Protein AF-A0A645FG69-F1 (afdb_monomer)

Mean predicted aligned error: 5.83 Å

pLDDT: mean 89.8, std 7.49, range [63.09, 97.62]

Secondary structure (DSSP, 8-state):
-EEEEEEE-S--TTS-SEETTTHHHHHHHHTT-TT-EEEEEE--PPP-SSGGGTHHHHHHHHHHHHHHHHH--TTEEEEEEE---TTTHHHHHHTT----S---S-SB---BTTTBTSS--SSEEEEGGGTTEEEE-HHHHHHHHHHHTTS--

Organism: NCBI:txid1076179

Solvent-accessible surface area (backbone atoms only — not comparable to full-atom values): 8921 Å² total; per-residue (Å²): 83,82,40,63,48,49,37,26,69,82,70,52,90,90,53,82,52,43,47,67,89,50,47,69,63,52,49,62,55,46,39,71,40,93,65,43,32,42,34,25,41,27,44,81,78,79,92,60,95,53,43,73,77,46,43,65,45,44,46,53,49,42,50,53,48,52,58,54,49,72,64,68,48,62,56,48,45,68,79,39,35,42,44,56,50,98,80,33,37,69,58,20,44,76,50,60,32,67,65,83,80,87,84,78,90,38,71,37,44,41,74,40,98,88,54,43,66,75,58,76,46,49,25,25,44,65,39,72,92,57,87,52,43,75,45,78,34,73,62,34,54,51,53,50,50,32,62,75,67,75,42,90,127

Radius of gyration: 17.42 Å; Cα contacts (8 Å, |Δi|>4): 232; chains: 1; bounding box: 35×39×46 Å

Foldseek 3Di:
DEDAAEEPQVPDPPDDGHHLVCVVVVVVVQLPDPPYAYAAYEYEFDDDPDLVVRLVSLLSRLVSLVVVCVVPGHSYHHHAYHYDDLRNVVSNVVSPGDPDDHDAPDQWQDADPVCGRVDTGHQWYFDVVVVRDIDGDPNVVSVVVCVVVVHDD

Sequence (153 aa):
MDILLQVNVAGEETKFGIEATEVDKYIRIISQMNHICLKGLMTIAPFAENPEEIRPVFKKLYQIYIDIKNKRLDNVTMDYLSMGMSNDFEVAIEEGANCVGYHMWTCMDNWSWTNAYKNRYGFISVDLDKEGARTIKKSGHWFKQVADDHGFD

InterPro domains:
  IPR001360 Glycoside hydrolase family 1 [PF00232] (74-151)
  IPR001360 Glycoside hydrolase family 1 [PR00131] (74-85)
  IPR001360 Glycoside hydrolase family 1 [PR00131] (96-113)
  IPR001360 Glycoside hydrolase family 1 [PR00131] (120-132)
  IPR011078 Pyridoxal phosphate homeostasis protein [PTHR10146] (2-100)
  IPR017853 Glycoside hydrolase superfamily [SSF51445] (89-152)
  IPR029066 PLP-binding barrel [G3DSA:3.20.20.10] (1-101)
  IPR029066 PLP-binding barrel [SSF51419] (2-100)

Nearest PDB structures (foldseek):
  3cpg-assembly1_A  TM=9.244E-01  e=3.166E-06  Bifidobacterium adolescentis ATCC 15703
  7f8e-assembly3_C  TM=9.198E-01  e=4.988E-06  Fusobacterium nucleatum subsp. nucleatum ATCC 25586
  5nlc-assembly2_B  TM=9.036E-01  e=1.410E-05  Synechococcus elongatus PCC 7942 = FACHB-805
  7ubp-assembly1_A  TM=9.207E-01  e=7.151E-05  Escherichia coli
  3sy1-assembly1_A  TM=9.260E-01  e=7.630E-05  Escherichia coli K-12

Structure (mmCIF, N/CA/C/O backbone):
data_AF-A0A645FG69-F1
#
_entry.id   AF-A0A645FG69-F1
#
loop_
_atom_site.group_PDB
_atom_site.id
_atom_site.type_symbol
_atom_site.label_atom_id
_atom_site.label_alt_id
_atom_site.label_comp_id
_atom_site.label_asym_id
_atom_site.label_entity_id
_atom_site.label_seq_id
_atom_site.pdbx_PDB_ins_code
_atom_site.Cartn_x
_atom_site.Cartn_y
_atom_site.Cartn_z
_atom_site.occupancy
_atom_site.B_iso_or_equiv
_atom_site.auth_seq_id
_atom_site.auth_comp_id
_atom_site.auth_asym_id
_atom_site.auth_atom_id
_atom_site.pdbx_PDB_model_num
ATOM 1 N N . MET A 1 1 ? -17.029 10.347 3.789 1.00 94.12 1 MET A N 1
ATOM 2 C CA . MET A 1 1 ? -16.038 9.950 2.773 1.00 94.12 1 MET A CA 1
ATOM 3 C C . MET A 1 1 ? -15.143 8.912 3.400 1.00 94.12 1 MET A C 1
ATOM 5 O O . MET A 1 1 ? -14.621 9.162 4.478 1.00 94.12 1 MET A O 1
ATOM 9 N N . ASP A 1 2 ? -14.996 7.770 2.751 1.00 96.38 2 ASP A N 1
ATOM 10 C CA . ASP A 1 2 ? -14.191 6.667 3.264 1.00 96.38 2 ASP A CA 1
ATOM 11 C C . ASP A 1 2 ? -12.712 6.889 2.944 1.00 96.38 2 ASP A C 1
ATOM 13 O O . ASP A 1 2 ? -12.376 7.320 1.840 1.00 96.38 2 ASP A O 1
ATOM 17 N N . ILE A 1 3 ? -11.836 6.630 3.917 1.00 95.88 3 ILE A N 1
ATOM 18 C CA . ILE A 1 3 ? -10.389 6.830 3.778 1.00 95.88 3 ILE A CA 1
ATOM 19 C C . ILE A 1 3 ? -9.590 5.662 4.355 1.00 95.88 3 ILE A C 1
ATOM 21 O O . ILE A 1 3 ? -10.053 4.958 5.254 1.00 95.88 3 ILE A O 1
ATOM 25 N N . LEU A 1 4 ? -8.348 5.525 3.892 1.00 96.69 4 LEU A N 1
ATOM 26 C CA . LEU A 1 4 ? -7.314 4.714 4.533 1.00 96.69 4 LEU A CA 1
ATOM 27 C C . LEU A 1 4 ? -6.239 5.631 5.109 1.00 96.69 4 LEU A C 1
ATOM 29 O O . LEU A 1 4 ? -5.914 6.663 4.520 1.00 96.69 4 LEU A O 1
ATOM 33 N N . LEU A 1 5 ? -5.677 5.248 6.253 1.00 95.88 5 LEU A N 1
ATOM 34 C CA . LEU A 1 5 ? -4.569 5.979 6.858 1.00 95.88 5 LEU A CA 1
ATOM 35 C C . LEU A 1 5 ? -3.236 5.412 6.369 1.00 95.88 5 LEU A C 1
ATOM 37 O O . LEU A 1 5 ? -2.936 4.245 6.618 1.00 95.88 5 LEU A O 1
ATOM 41 N N . GLN A 1 6 ? -2.430 6.234 5.697 1.00 95.75 6 GLN A N 1
ATOM 42 C CA . GLN A 1 6 ? -1.089 5.834 5.276 1.00 95.75 6 GLN A CA 1
ATOM 43 C C . GLN A 1 6 ? -0.110 5.890 6.451 1.00 95.75 6 GLN A C 1
ATOM 45 O O . GLN A 1 6 ? 0.107 6.955 7.031 1.00 95.75 6 GLN A O 1
ATOM 50 N N . VAL A 1 7 ? 0.504 4.751 6.770 1.00 95.25 7 VAL A N 1
ATOM 51 C CA . VAL A 1 7 ? 1.456 4.602 7.876 1.00 95.25 7 VAL A CA 1
ATOM 52 C C . VAL A 1 7 ? 2.861 4.380 7.323 1.00 95.25 7 VAL A C 1
ATOM 54 O O . VAL A 1 7 ? 3.083 3.461 6.529 1.00 95.25 7 VAL A O 1
ATOM 57 N N . ASN A 1 8 ? 3.816 5.198 7.768 1.00 93.19 8 ASN A N 1
ATOM 58 C CA . ASN A 1 8 ? 5.240 4.975 7.545 1.00 93.19 8 ASN A CA 1
ATOM 59 C C . ASN A 1 8 ? 5.741 3.955 8.574 1.00 93.19 8 ASN A C 1
ATOM 61 O O . ASN A 1 8 ? 6.092 4.288 9.704 1.00 93.19 8 ASN A O 1
ATOM 65 N N . VAL A 1 9 ? 5.696 2.675 8.216 1.00 89.00 9 VAL A N 1
ATOM 66 C CA . VAL A 1 9 ? 6.073 1.593 9.138 1.00 89.00 9 VAL A CA 1
ATOM 67 C C . VAL A 1 9 ? 7.586 1.360 9.157 1.00 89.00 9 VAL A C 1
ATOM 69 O O . VAL A 1 9 ? 8.125 0.964 10.200 1.00 89.00 9 VAL A O 1
ATOM 72 N N . ALA A 1 10 ? 8.240 1.621 8.019 1.00 82.38 10 ALA A N 1
ATOM 73 C CA . ALA A 1 10 ? 9.673 1.453 7.798 1.00 82.38 10 ALA A CA 1
ATOM 74 C C . ALA A 1 10 ? 10.519 2.606 8.370 1.00 82.38 10 ALA A C 1
ATOM 76 O O . ALA A 1 10 ? 11.717 2.424 8.563 1.00 82.38 10 ALA A O 1
ATOM 77 N N . GLY A 1 11 ? 9.908 3.759 8.675 1.00 77.69 11 GLY A N 1
ATOM 78 C CA . GLY A 1 11 ? 10.610 4.923 9.227 1.00 77.69 11 GLY A CA 1
ATOM 79 C C . GLY A 1 11 ? 11.532 5.606 8.214 1.00 77.69 11 GLY A C 1
ATOM 80 O O . GLY A 1 11 ? 12.519 6.228 8.597 1.00 77.69 11 GLY A O 1
ATOM 81 N N . GLU A 1 12 ? 11.252 5.467 6.915 1.00 74.19 12 GLU A N 1
ATOM 82 C CA . GLU A 1 12 ? 12.031 6.143 5.879 1.00 74.19 12 GLU A CA 1
ATOM 83 C C . GLU A 1 12 ? 11.641 7.623 5.820 1.00 74.19 12 GLU A C 1
ATOM 85 O O . GLU A 1 12 ? 10.493 7.940 5.514 1.00 74.19 12 GLU A O 1
ATOM 90 N N . GLU A 1 13 ? 12.595 8.537 6.030 1.00 66.00 13 GLU A N 1
ATOM 91 C CA . GLU A 1 13 ? 12.351 9.992 5.953 1.00 66.00 13 GLU A CA 1
ATOM 92 C C . GLU A 1 13 ? 11.840 10.446 4.574 1.00 66.00 13 GLU A C 1
ATOM 94 O O . GLU A 1 13 ? 11.193 11.483 4.438 1.00 66.00 13 GLU A O 1
ATOM 99 N N . THR A 1 14 ? 12.133 9.667 3.529 1.00 63.09 14 THR A N 1
ATOM 100 C CA . THR A 1 14 ? 11.748 9.974 2.145 1.00 63.09 14 THR A CA 1
ATOM 101 C C . THR A 1 14 ? 10.322 9.546 1.800 1.00 63.09 14 THR A C 1
ATOM 103 O O . THR A 1 14 ? 9.815 9.915 0.735 1.00 63.09 14 THR A O 1
ATOM 106 N N . LYS A 1 15 ? 9.660 8.763 2.661 1.00 69.06 15 LYS A N 1
ATOM 107 C CA . LYS A 1 15 ? 8.319 8.234 2.409 1.00 69.06 15 LYS A CA 1
ATOM 108 C C . LYS A 1 15 ? 7.270 9.031 3.165 1.00 69.06 15 LYS A C 1
ATOM 110 O O . LYS A 1 15 ? 7.414 9.372 4.331 1.00 69.06 15 LYS A O 1
ATOM 115 N N . PHE A 1 16 ? 6.166 9.295 2.478 1.00 78.06 16 PHE A N 1
ATOM 116 C CA . PHE A 1 16 ? 4.989 9.895 3.091 1.00 78.06 16 PHE A CA 1
ATOM 117 C C . PHE A 1 16 ? 4.302 8.895 4.027 1.00 78.06 16 PHE A C 1
ATOM 119 O O . PHE A 1 16 ? 4.290 7.689 3.770 1.00 78.06 16 PHE A O 1
ATOM 126 N N . GLY A 1 17 ? 3.653 9.408 5.065 1.00 85.69 17 GLY A N 1
ATOM 127 C CA . GLY A 1 17 ? 2.851 8.615 5.988 1.00 85.69 17 GLY A CA 1
ATOM 128 C C . GLY A 1 17 ? 3.011 9.091 7.421 1.00 85.69 17 GLY A C 1
ATOM 129 O O . GLY A 1 17 ? 3.912 9.860 7.741 1.00 85.69 17 GLY A O 1
ATOM 130 N N . ILE A 1 18 ? 2.105 8.639 8.278 1.00 91.75 18 ILE A N 1
ATOM 131 C CA . ILE A 1 18 ? 2.169 8.890 9.715 1.00 91.75 18 ILE A CA 1
ATOM 132 C C . ILE A 1 18 ? 3.101 7.859 10.337 1.00 91.75 18 ILE A C 1
ATOM 134 O O . ILE A 1 18 ? 2.992 6.669 10.037 1.00 91.75 18 ILE A O 1
ATOM 138 N N . GLU A 1 19 ? 3.991 8.303 11.217 1.00 93.06 19 GLU A N 1
ATOM 139 C CA . GLU A 1 19 ? 4.851 7.403 11.979 1.00 93.06 19 GLU A CA 1
ATOM 140 C C . GLU A 1 19 ? 4.016 6.416 12.796 1.00 93.06 19 GLU A C 1
ATOM 142 O O . GLU A 1 19 ? 3.018 6.785 13.420 1.00 93.06 19 GLU A O 1
ATOM 147 N N . ALA A 1 20 ? 4.439 5.151 12.833 1.00 91.81 20 ALA A N 1
ATOM 148 C CA . ALA A 1 20 ? 3.693 4.084 13.507 1.00 91.81 20 ALA A CA 1
ATOM 149 C C . ALA A 1 20 ? 3.342 4.414 14.975 1.00 91.81 20 ALA A C 1
ATOM 151 O O . ALA A 1 20 ? 2.295 4.003 15.471 1.00 91.81 20 ALA A O 1
ATOM 152 N N . THR A 1 21 ? 4.191 5.183 15.660 1.00 92.69 21 THR A N 1
ATOM 153 C CA . THR A 1 21 ? 4.000 5.620 17.053 1.00 92.69 21 THR A CA 1
ATOM 154 C C . THR A 1 21 ? 2.939 6.710 17.217 1.00 92.69 21 THR A C 1
ATOM 156 O O . THR A 1 21 ? 2.377 6.858 18.300 1.00 92.69 21 THR A O 1
ATOM 159 N N . GLU A 1 22 ? 2.633 7.467 16.163 1.00 94.31 22 GLU A N 1
ATOM 160 C CA . GLU A 1 22 ? 1.652 8.552 16.198 1.00 94.31 22 GLU A CA 1
ATOM 161 C C . GLU A 1 22 ? 0.260 8.128 15.721 1.00 94.31 22 GLU A C 1
ATOM 163 O O . GLU A 1 22 ? -0.707 8.861 15.932 1.00 94.31 22 GLU A O 1
ATOM 168 N N . VAL A 1 23 ? 0.126 6.949 15.109 1.00 95.19 23 VAL A N 1
ATOM 169 C CA . VAL A 1 23 ? -1.127 6.451 14.517 1.00 95.19 23 VAL A CA 1
ATOM 170 C C . VAL A 1 23 ? -2.322 6.603 15.469 1.00 95.19 23 VAL A C 1
ATOM 172 O O . VAL A 1 23 ? -3.361 7.145 15.090 1.00 95.19 23 VAL A O 1
ATOM 175 N N . ASP A 1 24 ? -2.149 6.237 16.739 1.00 94.62 24 ASP A N 1
ATOM 176 C CA . ASP A 1 24 ? -3.201 6.324 17.756 1.00 94.62 24 ASP A CA 1
ATOM 177 C C . ASP A 1 24 ? -3.714 7.741 18.018 1.00 94.62 24 ASP A C 1
ATOM 179 O O . ASP A 1 24 ? -4.905 7.939 18.277 1.00 94.62 24 ASP A O 1
ATOM 183 N N . LYS A 1 25 ? -2.830 8.738 17.950 1.00 95.19 25 LYS A N 1
ATOM 184 C CA . LYS A 1 25 ? -3.193 10.147 18.121 1.00 95.19 25 LYS A CA 1
ATOM 185 C C . LYS A 1 25 ? -4.096 10.601 16.978 1.00 95.19 25 LYS A C 1
ATOM 187 O O . LYS A 1 25 ? -5.131 11.215 17.228 1.00 95.19 25 LYS A O 1
ATOM 192 N N . TYR A 1 26 ? -3.739 10.272 15.738 1.00 94.56 26 TYR A N 1
ATOM 193 C CA . TYR A 1 26 ? -4.499 10.695 14.562 1.00 94.56 26 TYR A CA 1
ATOM 194 C C . TYR A 1 26 ? -5.844 9.986 14.444 1.00 94.56 26 TYR A C 1
ATOM 196 O O . TYR A 1 26 ? -6.835 10.626 14.104 1.00 94.56 26 TYR A O 1
ATOM 204 N N . ILE A 1 27 ? -5.925 8.704 14.797 1.00 95.56 27 ILE A N 1
ATOM 205 C CA . ILE A 1 27 ? -7.192 7.964 14.750 1.00 95.56 27 ILE A CA 1
ATOM 206 C C . ILE A 1 27 ? -8.226 8.571 15.694 1.00 95.56 27 ILE A C 1
ATOM 208 O O . ILE A 1 27 ? -9.383 8.699 15.311 1.00 95.56 27 ILE A O 1
ATOM 212 N N . ARG A 1 28 ? -7.817 9.005 16.893 1.00 94.25 28 ARG A N 1
ATOM 213 C CA . ARG A 1 28 ? -8.718 9.687 17.840 1.00 94.25 28 ARG A CA 1
ATOM 214 C C . ARG A 1 28 ? -9.240 11.020 17.308 1.00 94.25 28 ARG A C 1
ATOM 216 O O . ARG A 1 28 ? -10.349 11.420 17.645 1.00 94.25 28 ARG A O 1
ATOM 223 N N . ILE A 1 29 ? -8.441 11.713 16.501 1.00 94.44 29 ILE A N 1
ATOM 224 C CA . ILE A 1 29 ? -8.855 12.955 15.844 1.00 94.44 29 ILE A CA 1
ATOM 225 C C . ILE A 1 29 ? -9.841 12.629 14.714 1.00 94.44 29 ILE A C 1
ATOM 227 O O . ILE A 1 29 ? -10.909 13.229 14.635 1.00 94.44 29 ILE A O 1
ATOM 231 N N . ILE A 1 30 ? -9.520 11.641 13.874 1.00 94.81 30 ILE A N 1
ATOM 232 C CA . ILE A 1 30 ? -10.359 11.226 12.741 1.00 94.81 30 ILE A CA 1
ATOM 233 C C . ILE A 1 30 ? -11.705 10.666 13.220 1.00 94.81 30 ILE A C 1
ATOM 235 O O . ILE A 1 30 ? -12.733 10.978 12.625 1.00 94.81 30 ILE A O 1
ATOM 239 N N . SER A 1 31 ? -11.739 9.917 14.327 1.00 95.62 31 SER A N 1
ATOM 240 C CA . SER A 1 31 ? -12.987 9.372 14.880 1.00 95.62 31 SER A CA 1
ATOM 241 C C . SER A 1 31 ? -14.003 10.457 15.254 1.00 95.62 31 SER A C 1
ATOM 243 O O . SER A 1 31 ? -15.194 10.183 15.306 1.00 95.62 31 SER A O 1
ATOM 245 N N . GLN A 1 32 ? -13.558 11.698 15.484 1.00 95.81 32 GLN A N 1
ATOM 246 C CA . GLN A 1 32 ? -14.426 12.840 15.803 1.00 95.81 32 GLN A CA 1
ATOM 247 C C . GLN A 1 32 ? -14.930 13.595 14.557 1.00 95.81 32 GLN A C 1
ATOM 249 O O . GLN A 1 32 ? -15.700 14.546 14.683 1.00 95.81 32 GLN A O 1
ATOM 254 N N . MET A 1 33 ? -14.494 13.220 13.349 1.00 95.62 33 MET A N 1
ATOM 255 C CA . MET A 1 33 ? -14.845 13.921 12.111 1.00 95.62 33 MET A CA 1
ATOM 256 C C . MET A 1 33 ? -16.131 13.371 11.487 1.00 95.62 33 MET A C 1
ATOM 258 O O . MET A 1 33 ? -16.180 12.234 11.046 1.00 95.62 33 MET A O 1
ATOM 262 N N . ASN A 1 34 ? -17.149 14.214 11.313 1.00 94.25 34 ASN A N 1
ATOM 263 C CA . ASN A 1 34 ? -18.467 13.769 10.824 1.00 94.25 34 ASN A CA 1
ATOM 264 C C . ASN A 1 34 ? -18.534 13.433 9.321 1.00 94.25 34 ASN A C 1
ATOM 266 O O . ASN A 1 34 ? -19.526 12.880 8.853 1.00 94.25 34 ASN A O 1
ATOM 270 N N . HIS A 1 35 ? -17.521 13.812 8.538 1.00 94.81 35 HIS A N 1
ATOM 271 C CA . HIS A 1 35 ? -17.538 13.670 7.075 1.00 94.81 35 HIS A CA 1
ATOM 272 C C . HIS A 1 35 ? -16.475 12.711 6.540 1.00 94.81 35 HIS A C 1
ATOM 274 O O . HIS A 1 35 ? -16.399 12.498 5.327 1.00 94.81 35 HIS A O 1
ATOM 280 N N . ILE A 1 36 ? -15.671 12.119 7.419 1.00 94.88 36 ILE A N 1
ATOM 281 C CA . ILE A 1 36 ? -14.578 11.214 7.073 1.00 94.88 36 ILE A CA 1
ATOM 282 C C . ILE A 1 36 ? -14.733 9.960 7.918 1.00 94.88 36 ILE A C 1
ATOM 284 O O . ILE A 1 36 ? -14.831 10.080 9.129 1.00 94.88 36 ILE A O 1
ATOM 288 N N . CYS A 1 37 ? -14.720 8.790 7.290 1.00 95.88 37 CYS A N 1
ATOM 289 C CA . CYS A 1 37 ? -14.809 7.499 7.960 1.00 95.88 37 CYS A CA 1
ATOM 290 C C . CYS A 1 37 ? -13.496 6.756 7.723 1.00 95.88 37 CYS A C 1
ATOM 292 O O . CYS A 1 37 ? -13.121 6.511 6.572 1.00 95.88 37 CYS A O 1
ATOM 294 N N . LEU A 1 38 ? -12.786 6.394 8.789 1.00 97.31 38 LEU A N 1
ATOM 295 C CA . LEU A 1 38 ? -11.566 5.606 8.645 1.00 97.31 38 LEU A CA 1
ATOM 296 C C . LEU A 1 38 ? -11.948 4.150 8.386 1.00 97.31 38 LEU A C 1
ATOM 298 O O . LEU A 1 38 ? -12.627 3.560 9.218 1.00 97.31 38 LEU A O 1
ATOM 302 N N . LYS A 1 39 ? -11.531 3.590 7.247 1.00 97.56 39 LYS A N 1
ATOM 303 C CA . LYS A 1 39 ? -11.874 2.226 6.810 1.00 97.56 39 LYS A CA 1
ATOM 304 C C . LYS A 1 39 ? -10.732 1.220 6.917 1.00 97.56 39 LYS A C 1
ATOM 306 O O . LYS A 1 39 ? -10.936 0.028 6.687 1.00 97.56 39 LYS A O 1
ATOM 311 N N . GLY A 1 40 ? -9.529 1.676 7.239 1.00 97.19 40 GLY A N 1
ATOM 312 C CA . GLY A 1 40 ? -8.371 0.804 7.222 1.00 97.19 40 GLY A CA 1
ATOM 313 C C . GLY A 1 40 ? -7.044 1.534 7.224 1.00 97.19 40 GLY A C 1
ATOM 314 O O . GLY A 1 40 ? -6.977 2.757 7.378 1.00 97.19 40 GLY A O 1
ATOM 315 N N . LEU A 1 41 ? -5.985 0.764 7.010 1.00 97.25 41 LEU A N 1
ATOM 316 C CA . LEU A 1 41 ? -4.620 1.266 6.904 1.00 97.25 41 LEU A CA 1
ATOM 317 C C . LEU A 1 41 ? -4.059 1.003 5.511 1.00 97.25 41 LEU A C 1
ATOM 319 O O . LEU A 1 41 ? -4.485 0.082 4.812 1.00 97.25 41 LEU A O 1
ATOM 323 N N . MET A 1 42 ? -3.061 1.794 5.132 1.00 96.00 42 MET A N 1
ATOM 324 C CA . MET A 1 42 ? -2.223 1.510 3.977 1.00 96.00 42 MET A CA 1
ATOM 325 C C . MET A 1 42 ? -0.746 1.748 4.282 1.00 96.00 42 MET A C 1
ATOM 327 O O . MET A 1 42 ? -0.403 2.573 5.130 1.00 96.00 42 MET A O 1
ATOM 331 N N . THR A 1 43 ? 0.142 1.066 3.567 1.00 94.06 43 THR A N 1
ATOM 332 C CA . THR A 1 43 ? 1.573 1.390 3.572 1.00 94.06 43 THR A CA 1
ATOM 333 C C . THR A 1 43 ? 2.180 1.156 2.197 1.0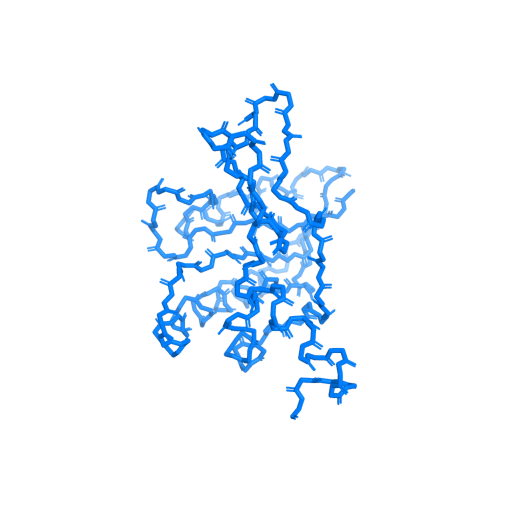0 94.06 43 THR A C 1
ATOM 335 O O . THR A 1 43 ? 1.667 0.369 1.403 1.00 94.06 43 THR A O 1
ATOM 338 N N . ILE A 1 44 ? 3.283 1.847 1.925 1.00 89.94 44 ILE A N 1
ATOM 339 C CA . ILE A 1 44 ? 4.133 1.591 0.767 1.00 89.94 44 ILE A CA 1
ATOM 340 C C . ILE A 1 44 ? 5.494 1.212 1.331 1.00 89.94 44 ILE A C 1
ATOM 342 O O . ILE A 1 44 ? 6.172 2.056 1.917 1.00 89.94 44 ILE A O 1
ATOM 346 N N . ALA A 1 45 ? 5.865 -0.053 1.171 1.00 88.25 45 ALA A N 1
ATOM 347 C CA . ALA A 1 45 ? 7.146 -0.556 1.631 1.00 88.25 45 ALA A CA 1
ATOM 348 C C . ALA A 1 45 ? 8.322 0.047 0.834 1.00 88.25 45 ALA A C 1
ATOM 350 O O . ALA A 1 45 ? 8.143 0.492 -0.313 1.00 88.25 45 ALA A O 1
ATOM 351 N N . PRO A 1 46 ? 9.531 0.071 1.423 1.00 86.38 46 PRO A N 1
ATOM 352 C CA . PRO A 1 46 ? 10.750 0.289 0.657 1.00 86.38 46 PRO A CA 1
ATOM 353 C C . PRO A 1 46 ? 10.887 -0.769 -0.437 1.00 86.38 46 PRO A C 1
ATOM 355 O O . PRO A 1 46 ? 10.396 -1.888 -0.312 1.00 86.38 46 PRO A O 1
ATOM 358 N N . PHE A 1 47 ? 11.583 -0.417 -1.515 1.00 84.94 47 PHE A N 1
ATOM 359 C CA . PHE A 1 47 ? 11.944 -1.415 -2.512 1.00 84.94 47 PHE A CA 1
ATOM 360 C C . PHE A 1 47 ? 13.015 -2.345 -1.931 1.00 84.94 47 PHE A C 1
ATOM 362 O O . PHE A 1 47 ? 14.051 -1.864 -1.476 1.00 84.94 47 PHE A O 1
ATOM 369 N N . ALA A 1 48 ? 12.783 -3.652 -2.005 1.00 87.00 48 ALA A N 1
ATOM 370 C CA . ALA A 1 48 ? 13.768 -4.685 -1.710 1.00 87.00 48 ALA A CA 1
ATOM 371 C C . ALA A 1 48 ? 13.842 -5.664 -2.886 1.00 87.00 48 ALA A C 1
ATOM 373 O O . ALA A 1 48 ? 12.824 -5.953 -3.520 1.00 87.00 48 ALA A O 1
ATOM 374 N N . GLU A 1 49 ? 15.039 -6.173 -3.190 1.00 88.62 49 GLU A N 1
ATOM 375 C CA . GLU A 1 49 ? 15.194 -7.208 -4.223 1.00 88.62 49 GLU A CA 1
ATOM 376 C C . GLU A 1 49 ? 14.536 -8.518 -3.794 1.00 88.62 49 GLU A C 1
ATOM 378 O O . GLU A 1 49 ? 13.889 -9.171 -4.608 1.00 88.62 49 GLU A O 1
ATOM 383 N N . ASN A 1 50 ? 14.665 -8.865 -2.512 1.00 91.88 50 ASN A N 1
ATOM 384 C CA . ASN A 1 50 ? 13.994 -10.004 -1.911 1.00 91.88 50 ASN A CA 1
ATOM 385 C C . ASN A 1 50 ? 12.720 -9.542 -1.172 1.00 91.88 50 ASN A C 1
ATOM 387 O O . ASN A 1 50 ? 12.837 -8.847 -0.159 1.00 91.88 50 ASN A O 1
ATOM 391 N N . PRO A 1 51 ? 11.512 -9.938 -1.618 1.00 91.44 51 PRO A N 1
ATOM 392 C CA . PRO A 1 51 ? 10.254 -9.560 -0.967 1.00 91.44 51 PRO A CA 1
ATOM 393 C C . PRO A 1 51 ? 10.159 -9.975 0.509 1.00 91.44 51 PRO A C 1
ATOM 395 O O . PRO A 1 51 ? 9.488 -9.307 1.296 1.00 91.44 51 PRO A O 1
ATOM 398 N N . GLU A 1 52 ? 10.875 -11.024 0.923 1.00 94.06 52 GLU A N 1
ATOM 399 C CA . GLU A 1 52 ? 10.923 -11.467 2.324 1.00 94.06 52 GLU A CA 1
ATOM 400 C C . GLU A 1 52 ? 11.502 -10.410 3.272 1.00 94.06 52 GLU A C 1
ATOM 402 O O . GLU A 1 52 ? 11.113 -10.334 4.438 1.00 94.06 52 GLU A O 1
ATOM 407 N N . GLU A 1 53 ? 12.390 -9.542 2.782 1.00 92.56 53 GLU A N 1
ATOM 408 C CA . GLU A 1 53 ? 12.956 -8.449 3.581 1.00 92.56 53 GLU A CA 1
ATOM 409 C C . GLU A 1 53 ? 11.895 -7.405 3.963 1.00 92.56 53 GLU A C 1
ATOM 411 O O . GLU A 1 53 ? 12.040 -6.702 4.964 1.00 92.56 53 GLU A O 1
ATOM 416 N N . ILE A 1 54 ? 10.795 -7.335 3.202 1.00 92.88 54 ILE A N 1
ATOM 417 C CA . ILE A 1 54 ? 9.671 -6.422 3.437 1.00 92.88 54 ILE A CA 1
ATOM 418 C C . ILE A 1 54 ? 8.657 -7.018 4.423 1.00 92.88 54 ILE A C 1
ATOM 420 O O . ILE A 1 54 ? 7.949 -6.265 5.097 1.00 92.88 54 ILE A O 1
ATOM 424 N N . ARG A 1 55 ? 8.610 -8.346 4.591 1.00 95.44 55 ARG A N 1
ATOM 425 C CA . ARG A 1 55 ? 7.645 -9.035 5.469 1.00 95.44 55 ARG A CA 1
ATOM 426 C C . ARG A 1 55 ? 7.505 -8.408 6.869 1.00 95.44 55 ARG A C 1
ATOM 428 O O . ARG A 1 55 ? 6.368 -8.225 7.316 1.00 95.44 55 ARG A O 1
ATOM 435 N N . PRO A 1 56 ? 8.583 -7.992 7.572 1.00 95.44 56 PRO A N 1
ATOM 436 C CA . PRO A 1 56 ? 8.458 -7.337 8.877 1.00 95.44 56 PRO A CA 1
ATOM 437 C C . PRO A 1 56 ? 7.636 -6.039 8.852 1.00 95.44 56 PRO A C 1
ATOM 439 O O . PRO A 1 56 ? 6.967 -5.718 9.836 1.00 95.44 56 PRO A O 1
ATOM 442 N N . VAL A 1 57 ? 7.657 -5.301 7.736 1.00 94.44 57 VAL A N 1
ATOM 443 C CA . VAL A 1 57 ? 6.872 -4.074 7.533 1.00 94.44 57 VAL A CA 1
ATOM 444 C C . VAL A 1 57 ? 5.381 -4.409 7.478 1.00 94.44 57 VAL A C 1
ATOM 446 O O . VAL A 1 57 ? 4.589 -3.803 8.203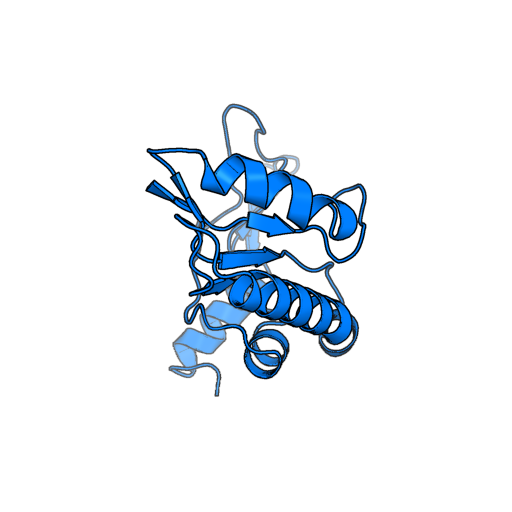 1.00 94.44 57 VAL A O 1
ATOM 449 N N . PHE A 1 58 ? 4.995 -5.409 6.682 1.00 96.12 58 PHE A N 1
ATOM 450 C CA . PHE A 1 58 ? 3.598 -5.839 6.559 1.00 96.12 58 PHE A CA 1
ATOM 451 C C . PHE A 1 58 ? 3.066 -6.445 7.855 1.00 96.12 58 PHE A C 1
ATOM 453 O O . PHE A 1 58 ? 2.005 -6.039 8.329 1.00 96.12 58 PHE A O 1
ATOM 460 N N . LYS A 1 59 ? 3.856 -7.296 8.515 1.00 96.94 59 LYS A N 1
ATOM 461 C CA . LYS A 1 59 ? 3.509 -7.868 9.820 1.00 96.94 59 LYS A CA 1
ATOM 462 C C . LYS A 1 59 ? 3.259 -6.796 10.883 1.00 96.94 59 LYS A C 1
ATOM 464 O O . LYS A 1 59 ? 2.308 -6.879 11.661 1.00 96.94 59 LYS A O 1
ATOM 469 N N . LYS A 1 60 ? 4.100 -5.758 10.915 1.00 96.12 60 LYS A N 1
ATOM 470 C CA . LYS A 1 60 ? 3.945 -4.634 11.848 1.00 96.12 60 LYS A CA 1
ATOM 471 C C . LYS A 1 60 ? 2.702 -3.801 11.523 1.00 96.12 60 LYS A C 1
ATOM 473 O O . LYS A 1 60 ? 1.994 -3.415 12.451 1.00 96.12 60 LYS A O 1
ATOM 478 N N . LEU A 1 61 ? 2.391 -3.562 10.246 1.00 97.06 61 LEU A N 1
ATOM 479 C CA . LEU A 1 61 ? 1.145 -2.891 9.861 1.00 97.06 61 LEU A CA 1
ATOM 480 C C . LEU A 1 61 ? -0.089 -3.715 10.255 1.00 97.06 61 LEU A C 1
ATOM 482 O O . LEU A 1 61 ? -1.045 -3.153 10.788 1.00 97.06 61 LEU A O 1
ATOM 486 N N . TYR A 1 62 ? -0.054 -5.032 10.043 1.00 97.62 62 TYR A N 1
ATOM 487 C CA . TYR A 1 62 ? -1.132 -5.941 10.430 1.00 97.62 62 TYR A CA 1
ATOM 488 C C . TYR A 1 62 ? -1.389 -5.905 11.942 1.00 97.62 62 TYR A C 1
ATOM 490 O O . TYR A 1 62 ? -2.540 -5.817 12.373 1.00 97.62 62 TYR A O 1
ATOM 498 N N . GLN A 1 63 ? -0.332 -5.876 12.761 1.00 97.50 63 GLN A N 1
ATOM 499 C CA . GLN A 1 63 ? -0.480 -5.729 14.211 1.00 97.50 63 GLN A CA 1
ATOM 500 C C . GLN A 1 63 ? -1.188 -4.416 14.579 1.00 97.50 63 GLN A C 1
ATOM 502 O O . GLN A 1 63 ? -2.158 -4.436 15.334 1.00 97.50 63 GLN A O 1
ATOM 507 N 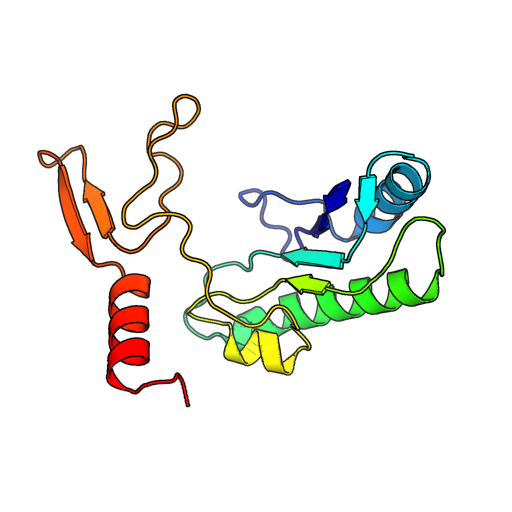N . ILE A 1 64 ? -0.766 -3.292 13.989 1.00 96.81 64 ILE A N 1
ATOM 508 C CA . ILE A 1 64 ? -1.401 -1.982 14.208 1.00 96.81 64 ILE A CA 1
ATOM 509 C C . ILE A 1 64 ? -2.880 -2.026 13.785 1.00 96.81 64 ILE A C 1
ATOM 511 O O . ILE A 1 64 ? -3.751 -1.543 14.510 1.00 96.81 64 ILE A O 1
ATOM 515 N N . TYR A 1 65 ? -3.183 -2.645 12.641 1.00 97.44 65 TYR A N 1
ATOM 516 C CA . TYR A 1 65 ? -4.546 -2.833 12.142 1.00 97.44 65 TYR A CA 1
ATOM 517 C C . TYR A 1 65 ? -5.429 -3.597 13.143 1.00 97.44 65 TYR A C 1
ATOM 519 O O . TYR A 1 65 ? -6.526 -3.133 13.470 1.00 97.44 65 TYR A O 1
ATOM 527 N N . ILE A 1 66 ? -4.947 -4.721 13.685 1.00 97.12 66 ILE A N 1
ATOM 528 C CA . ILE A 1 66 ? -5.670 -5.505 14.697 1.00 97.12 66 ILE A CA 1
ATOM 529 C C . ILE A 1 66 ? -5.843 -4.714 15.998 1.00 97.12 66 ILE A C 1
ATOM 531 O O . ILE A 1 66 ? -6.943 -4.687 16.560 1.00 97.12 66 ILE A O 1
ATOM 535 N N . ASP A 1 67 ? -4.799 -4.027 16.459 1.00 96.38 67 ASP A N 1
ATOM 536 C CA . ASP A 1 67 ? -4.842 -3.240 17.691 1.00 96.38 67 ASP A CA 1
ATOM 537 C C . ASP A 1 67 ? -5.901 -2.137 17.614 1.00 96.38 67 ASP A C 1
ATOM 539 O O . ASP A 1 67 ? -6.661 -1.935 18.563 1.00 96.38 67 ASP A O 1
ATOM 543 N N . ILE A 1 68 ? -6.008 -1.447 16.476 1.00 96.12 68 ILE A N 1
ATOM 544 C CA . ILE A 1 68 ? -7.029 -0.412 16.282 1.00 96.12 68 ILE A CA 1
ATOM 545 C C . ILE A 1 68 ? -8.418 -1.032 16.147 1.00 96.12 68 ILE A C 1
ATOM 547 O O . ILE A 1 68 ? -9.368 -0.528 16.750 1.00 96.12 68 ILE A O 1
ATOM 551 N N . LYS A 1 69 ? -8.548 -2.141 15.409 1.00 95.69 69 LYS A N 1
ATOM 552 C CA . LYS A 1 69 ? -9.818 -2.867 15.264 1.00 95.69 69 LYS A CA 1
ATOM 553 C C . LYS A 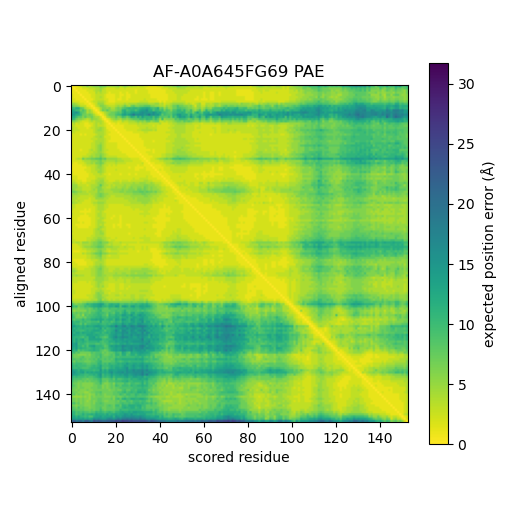1 69 ? -10.411 -3.235 16.625 1.00 95.69 69 LYS A C 1
ATOM 555 O O . LYS A 1 69 ? -11.613 -3.088 16.845 1.00 95.69 69 LYS A O 1
ATOM 560 N N . ASN A 1 70 ? -9.559 -3.633 17.568 1.00 96.62 70 ASN A N 1
ATOM 561 C CA . ASN A 1 70 ? -9.954 -4.001 18.925 1.00 96.62 70 ASN A CA 1
ATOM 562 C C . ASN A 1 70 ? -10.378 -2.813 19.804 1.00 96.62 70 ASN A C 1
ATOM 564 O O . ASN A 1 70 ? -11.095 -3.021 20.782 1.00 96.62 70 ASN A O 1
ATOM 568 N N . LYS A 1 71 ? -10.005 -1.572 19.457 1.00 95.00 71 LYS A N 1
ATOM 569 C CA . LYS A 1 71 ? -10.409 -0.367 20.209 1.00 95.00 71 LYS A CA 1
ATOM 570 C C . LYS A 1 71 ? -11.875 0.009 20.008 1.00 95.00 71 LYS A C 1
ATOM 572 O O . LYS A 1 71 ? -12.396 0.755 20.829 1.00 95.00 71 LYS A O 1
ATOM 577 N N . ARG A 1 72 ? -12.529 -0.507 18.954 1.00 92.31 72 ARG A N 1
ATOM 578 C CA . ARG A 1 72 ? -13.962 -0.296 18.661 1.00 92.31 72 ARG A CA 1
ATOM 579 C C . ARG A 1 72 ? -14.375 1.179 18.752 1.00 92.31 72 ARG A C 1
ATOM 581 O O . ARG A 1 72 ? -15.328 1.524 19.444 1.00 92.31 72 ARG A O 1
ATOM 588 N N . LEU A 1 73 ? -13.604 2.044 18.099 1.00 93.56 73 LEU A N 1
ATOM 589 C CA . LEU A 1 73 ? -13.868 3.479 18.074 1.00 93.56 73 LEU A CA 1
ATOM 590 C C . LEU A 1 73 ? -15.020 3.786 17.117 1.00 93.56 73 LEU A C 1
ATOM 592 O O . LEU A 1 73 ? -15.103 3.202 16.035 1.00 93.56 73 LEU A O 1
ATOM 596 N N . ASP A 1 74 ? -15.868 4.739 17.494 1.00 92.81 74 ASP A N 1
ATOM 597 C CA . ASP A 1 74 ? -16.893 5.257 16.594 1.00 92.81 74 ASP A CA 1
ATOM 598 C C . ASP A 1 74 ? -16.244 5.821 15.327 1.00 92.81 74 ASP A C 1
ATOM 600 O O . ASP A 1 74 ? -15.145 6.381 15.367 1.00 92.81 74 ASP A O 1
ATOM 604 N N . ASN A 1 75 ? -16.931 5.668 14.191 1.00 93.56 75 ASN A N 1
ATOM 605 C CA . ASN A 1 75 ? -16.494 6.195 12.895 1.00 93.56 75 ASN A CA 1
ATOM 606 C C . ASN A 1 75 ? -15.143 5.633 12.375 1.00 93.56 75 ASN A C 1
ATOM 608 O O . ASN A 1 75 ? -14.551 6.147 11.421 1.00 93.56 75 ASN A O 1
ATOM 612 N N . VAL A 1 76 ? -14.667 4.538 12.978 1.00 96.31 76 VAL A N 1
ATOM 613 C CA . VAL A 1 76 ? -13.474 3.799 12.560 1.00 96.31 76 VAL A CA 1
ATOM 614 C C . VAL A 1 76 ? -13.847 2.338 12.361 1.00 96.31 76 VAL A C 1
ATOM 616 O O . VAL A 1 76 ? -14.193 1.630 13.304 1.00 96.31 76 VAL A O 1
ATOM 619 N N . THR A 1 77 ? -13.735 1.863 11.127 1.00 92.88 77 THR A N 1
ATOM 620 C CA . THR A 1 77 ? -13.810 0.445 10.794 1.00 92.88 77 THR A CA 1
ATOM 621 C C . THR A 1 77 ? -12.460 0.007 10.236 1.00 92.88 77 THR A C 1
ATOM 623 O O . THR A 1 77 ? -11.790 0.745 9.524 1.00 92.88 77 THR A O 1
ATOM 626 N N . MET A 1 78 ? -11.995 -1.171 10.638 1.00 96.06 78 MET A N 1
ATOM 627 C CA . MET A 1 78 ? -10.762 -1.772 10.126 1.00 96.06 78 MET A CA 1
ATOM 628 C C . MET A 1 78 ? -11.174 -2.886 9.179 1.00 96.06 78 MET A C 1
ATOM 630 O O . MET A 1 78 ? -11.205 -4.061 9.560 1.00 96.06 78 MET A O 1
ATOM 634 N N . ASP A 1 79 ? -11.602 -2.453 7.994 1.00 96.12 79 ASP A N 1
ATOM 635 C CA . ASP A 1 79 ? -12.141 -3.292 6.925 1.00 96.12 79 ASP A CA 1
ATOM 636 C C . ASP A 1 79 ? -11.082 -3.574 5.862 1.00 96.12 79 ASP A C 1
ATOM 638 O O . ASP A 1 79 ? -11.107 -4.648 5.274 1.00 96.12 79 ASP A O 1
ATOM 642 N N . TYR A 1 80 ? -10.147 -2.643 5.639 1.00 97.06 80 TYR A N 1
ATOM 643 C CA . TYR A 1 80 ? -9.126 -2.751 4.598 1.00 97.06 80 TYR A CA 1
ATOM 644 C C . TYR A 1 80 ? -7.702 -2.642 5.146 1.00 97.06 80 TYR A C 1
ATOM 646 O O . TYR A 1 80 ? -7.389 -1.814 6.005 1.00 97.06 80 TYR A O 1
ATOM 654 N N . LEU A 1 81 ? -6.819 -3.452 4.578 1.00 96.81 81 LEU A N 1
ATOM 655 C CA . LEU A 1 81 ? -5.384 -3.410 4.771 1.00 96.81 81 LEU A CA 1
ATOM 656 C C . LEU A 1 81 ? -4.725 -3.365 3.392 1.00 96.81 81 LEU A C 1
ATOM 658 O O . LEU A 1 81 ? -4.579 -4.381 2.713 1.00 96.81 81 LEU A O 1
ATOM 662 N N . SER A 1 82 ? -4.386 -2.150 2.963 1.00 95.50 82 SER A N 1
ATOM 663 C CA . SER A 1 82 ? -3.846 -1.870 1.634 1.00 95.50 82 SER A CA 1
ATOM 664 C C . SER A 1 82 ? -2.323 -1.844 1.667 1.00 95.50 82 SER A C 1
ATOM 666 O O . SER A 1 82 ? -1.704 -0.827 1.987 1.00 95.50 82 SER A O 1
ATOM 668 N N . MET A 1 83 ? -1.712 -2.960 1.303 1.00 94.25 83 MET A N 1
ATOM 669 C CA . MET A 1 83 ? -0.265 -3.108 1.192 1.00 94.25 83 MET A CA 1
ATOM 670 C C . MET A 1 83 ? 0.058 -4.104 0.078 1.00 94.25 83 MET A C 1
ATOM 672 O O . MET A 1 83 ? -0.796 -4.908 -0.290 1.00 94.25 83 MET A O 1
ATOM 676 N N . GLY A 1 84 ? 1.273 -4.028 -0.459 1.00 90.88 84 GLY A N 1
ATOM 677 C CA . GLY A 1 84 ? 1.684 -4.818 -1.616 1.00 90.88 84 GLY A CA 1
ATOM 678 C C . GLY A 1 84 ? 1.554 -4.066 -2.944 1.00 90.88 84 GLY A C 1
ATOM 679 O O . GLY A 1 84 ? 0.612 -3.319 -3.207 1.00 90.88 84 GLY A O 1
ATOM 680 N N . MET A 1 85 ? 2.553 -4.269 -3.784 1.00 88.19 85 MET A N 1
ATOM 681 C CA . MET A 1 85 ? 2.735 -3.801 -5.149 1.00 88.19 85 MET A CA 1
ATOM 682 C C . MET A 1 85 ? 3.262 -4.978 -5.983 1.00 88.19 85 MET A C 1
ATOM 684 O O . MET A 1 85 ? 3.504 -6.066 -5.476 1.00 88.19 85 MET A O 1
ATOM 688 N N . SER A 1 86 ? 3.511 -4.771 -7.275 1.00 86.31 86 SER A N 1
ATOM 689 C CA . SER A 1 86 ? 3.892 -5.852 -8.204 1.00 86.31 86 SER A CA 1
ATOM 690 C C . SER A 1 86 ? 5.112 -6.708 -7.804 1.00 86.31 86 SER A C 1
ATOM 692 O O . SER A 1 86 ? 5.274 -7.779 -8.367 1.00 86.31 86 SER A O 1
ATOM 694 N N . ASN A 1 87 ? 5.973 -6.261 -6.880 1.00 87.56 87 ASN A N 1
ATOM 695 C CA . ASN A 1 87 ? 7.149 -7.022 -6.430 1.00 87.56 87 ASN A CA 1
ATOM 696 C C . ASN A 1 87 ? 6.932 -7.774 -5.106 1.00 87.56 87 ASN A C 1
ATOM 698 O O . ASN A 1 87 ? 7.697 -8.672 -4.799 1.00 87.56 87 ASN A O 1
ATOM 702 N N . ASP A 1 88 ? 5.950 -7.380 -4.296 1.00 91.31 88 ASP A N 1
ATOM 703 C CA . ASP A 1 88 ? 5.805 -7.820 -2.900 1.00 91.31 88 ASP A CA 1
ATOM 704 C C . ASP A 1 88 ? 4.348 -8.150 -2.520 1.00 91.31 88 ASP A C 1
ATOM 706 O O . ASP A 1 88 ? 4.042 -8.360 -1.346 1.00 91.31 88 ASP A O 1
ATOM 710 N N . PHE A 1 89 ? 3.440 -8.218 -3.501 1.00 90.56 89 PHE A N 1
ATOM 711 C CA . PHE A 1 89 ? 2.024 -8.501 -3.259 1.00 90.56 89 PHE A CA 1
ATOM 712 C C . PHE A 1 89 ? 1.782 -9.906 -2.690 1.00 90.56 89 PHE A C 1
ATOM 714 O O . PHE A 1 89 ? 0.881 -10.054 -1.874 1.00 90.56 89 PHE A O 1
ATOM 721 N N . GLU A 1 90 ? 2.573 -10.917 -3.064 1.00 91.62 90 GLU A N 1
ATOM 722 C CA . GLU A 1 90 ? 2.436 -12.282 -2.524 1.00 91.62 90 GLU A CA 1
ATOM 723 C C . GLU A 1 90 ? 2.661 -12.285 -1.009 1.00 91.62 90 GLU A C 1
ATOM 725 O O . GLU A 1 90 ? 1.780 -12.672 -0.241 1.00 91.62 90 GLU A O 1
ATOM 730 N N . VAL A 1 91 ? 3.789 -11.717 -0.570 1.00 94.25 91 VAL A N 1
ATOM 731 C CA . VAL A 1 91 ? 4.118 -11.540 0.852 1.00 94.25 91 VAL A CA 1
ATOM 732 C C . VAL A 1 91 ? 3.063 -10.678 1.552 1.00 94.25 91 VAL A C 1
ATOM 734 O O . VAL A 1 91 ? 2.676 -10.960 2.683 1.00 94.25 91 VAL A O 1
ATOM 737 N N . ALA A 1 92 ? 2.553 -9.634 0.892 1.00 94.44 92 ALA A N 1
ATOM 738 C CA . ALA A 1 92 ? 1.483 -8.806 1.442 1.00 94.44 92 ALA A CA 1
ATOM 739 C C . ALA A 1 92 ? 0.187 -9.600 1.682 1.00 94.44 92 ALA A C 1
ATOM 741 O O . ALA A 1 92 ? -0.432 -9.440 2.735 1.00 94.44 92 ALA A O 1
ATOM 742 N N . ILE A 1 93 ? -0.219 -10.453 0.735 1.00 93.69 93 ILE A N 1
ATOM 743 C CA . ILE A 1 93 ? -1.405 -11.315 0.855 1.00 93.69 93 ILE A CA 1
ATOM 744 C C . ILE A 1 93 ? -1.221 -12.304 2.009 1.00 93.69 93 ILE A C 1
ATOM 746 O O . ILE A 1 93 ? -2.121 -12.442 2.839 1.00 93.69 93 ILE A O 1
ATOM 750 N N . GLU A 1 94 ? -0.050 -12.935 2.117 1.00 94.75 94 GLU A N 1
ATOM 751 C CA . GLU A 1 94 ? 0.270 -13.852 3.219 1.00 94.75 94 GLU A CA 1
ATOM 752 C C . GLU A 1 94 ? 0.209 -13.175 4.598 1.00 94.75 94 GLU A C 1
ATOM 754 O O . GLU A 1 94 ? -0.253 -13.779 5.566 1.00 94.75 94 GLU A O 1
ATOM 759 N N . GLU A 1 95 ? 0.618 -11.906 4.692 1.00 96.62 95 GLU A N 1
ATOM 760 C CA . GLU A 1 95 ? 0.555 -11.105 5.924 1.00 96.62 95 GLU A CA 1
ATOM 761 C C . GLU A 1 95 ? -0.815 -10.425 6.148 1.00 96.62 95 GLU A C 1
ATOM 763 O O . GLU A 1 95 ? -0.972 -9.611 7.062 1.00 96.62 95 GLU A O 1
ATOM 768 N N . GLY A 1 96 ? -1.830 -10.760 5.345 1.00 94.81 96 GLY A N 1
ATOM 769 C CA . GLY A 1 96 ? -3.225 -10.382 5.588 1.00 94.81 96 GLY A CA 1
ATOM 770 C C . GLY A 1 96 ? -3.733 -9.164 4.816 1.00 94.81 96 GLY A C 1
ATOM 771 O O . GLY A 1 96 ? -4.766 -8.603 5.194 1.00 94.81 96 GLY A O 1
ATOM 772 N N . ALA A 1 97 ? -3.049 -8.738 3.748 1.00 95.69 97 ALA A N 1
ATOM 773 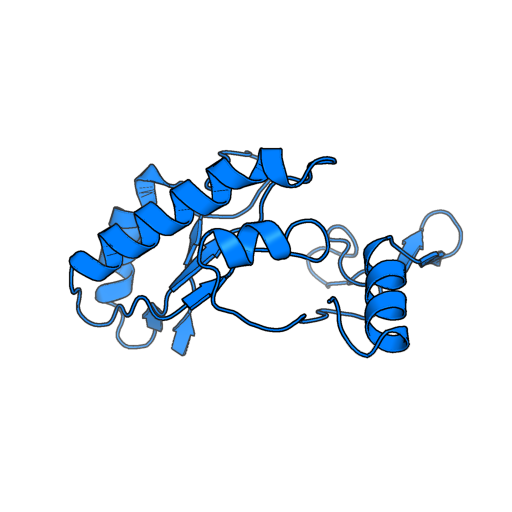C CA . ALA A 1 97 ? -3.599 -7.750 2.823 1.00 95.69 97 ALA A CA 1
ATOM 774 C C . ALA A 1 97 ? -4.904 -8.273 2.208 1.00 95.69 97 ALA A C 1
ATOM 776 O O . ALA A 1 97 ? -4.995 -9.422 1.781 1.00 95.69 97 ALA A O 1
ATOM 777 N N . ASN A 1 98 ? -5.928 -7.422 2.153 1.00 93.88 98 ASN A N 1
ATOM 778 C CA . ASN A 1 98 ? -7.254 -7.811 1.660 1.00 93.88 98 ASN A CA 1
ATOM 779 C C . ASN A 1 98 ? -7.814 -6.869 0.584 1.00 93.88 98 ASN A C 1
ATOM 781 O O . ASN A 1 98 ? -8.953 -7.030 0.143 1.00 93.88 98 ASN A O 1
ATOM 785 N N . CYS A 1 99 ? -7.011 -5.906 0.136 1.00 86.19 99 CYS A N 1
ATOM 786 C CA . CYS A 1 99 ? -7.266 -5.172 -1.093 1.00 86.19 99 CYS A CA 1
ATOM 787 C C . CYS A 1 99 ? -6.795 -6.028 -2.272 1.00 86.19 99 CYS A C 1
ATOM 789 O O . CYS A 1 99 ? -5.605 -6.072 -2.571 1.00 86.19 99 CYS A O 1
ATOM 791 N N . VAL A 1 100 ? -7.727 -6.723 -2.924 1.00 74.12 100 VAL A N 1
ATOM 792 C CA . VAL A 1 100 ? -7.422 -7.583 -4.074 1.00 74.12 100 VAL A CA 1
ATOM 793 C C . VAL A 1 100 ? -7.514 -6.803 -5.387 1.00 74.12 100 VAL A C 1
ATOM 795 O O . VAL A 1 100 ? -8.481 -6.079 -5.629 1.00 74.12 100 VAL A O 1
ATOM 798 N N . GLY A 1 101 ? -6.508 -6.972 -6.245 1.00 75.50 101 GLY A N 1
ATOM 799 C CA . GLY A 1 101 ? -6.450 -6.374 -7.579 1.00 75.50 101 GLY A CA 1
ATOM 800 C C . GLY A 1 101 ? -5.327 -5.351 -7.754 1.00 75.50 101 GLY A C 1
ATOM 801 O O . GLY A 1 101 ? -4.845 -4.735 -6.808 1.00 75.50 101 GLY A O 1
ATOM 802 N N . TYR A 1 102 ? -4.909 -5.166 -9.005 1.00 79.25 102 TYR A N 1
ATOM 803 C CA . TYR A 1 102 ? -3.859 -4.223 -9.371 1.00 79.25 102 TYR A CA 1
ATOM 804 C C . TYR A 1 102 ? -4.469 -2.936 -9.928 1.00 79.25 102 TYR A C 1
ATOM 806 O O . TYR A 1 102 ? -5.092 -2.946 -10.991 1.00 79.25 102 TYR A O 1
ATOM 814 N N . HIS A 1 103 ? -4.278 -1.812 -9.234 1.00 82.06 103 HIS A N 1
ATOM 815 C CA . HIS A 1 103 ? -4.706 -0.509 -9.737 1.00 82.06 103 HIS A CA 1
ATOM 816 C C . HIS A 1 103 ? -3.552 0.229 -10.421 1.00 82.06 103 HIS A C 1
ATOM 818 O O . HIS A 1 103 ? -2.607 0.693 -9.780 1.00 82.06 103 HIS A O 1
ATOM 824 N N . MET A 1 104 ? -3.661 0.395 -11.738 1.00 80.62 104 MET A N 1
ATOM 825 C CA . MET A 1 104 ? -2.757 1.246 -12.501 1.00 80.62 104 MET A CA 1
ATOM 826 C C . MET A 1 104 ? -3.209 2.711 -12.405 1.00 80.62 104 MET A C 1
ATOM 828 O O . MET A 1 104 ? -4.230 3.086 -12.974 1.00 80.62 104 MET A O 1
ATOM 832 N N . TRP A 1 105 ? -2.399 3.555 -11.760 1.00 73.56 105 TRP A N 1
ATOM 833 C CA . TRP A 1 105 ? -2.655 5.001 -11.666 1.00 73.56 105 TRP A CA 1
ATOM 834 C C . TRP A 1 105 ? -2.582 5.731 -13.018 1.00 73.56 105 TRP A C 1
ATOM 836 O O . TRP A 1 105 ? -3.329 6.670 -13.268 1.00 73.56 105 TRP A O 1
ATOM 846 N N . THR A 1 106 ? -1.639 5.343 -13.877 1.00 79.62 106 THR A N 1
ATOM 847 C CA . THR A 1 106 ? -1.397 5.936 -15.202 1.00 79.62 106 THR A CA 1
ATOM 848 C C . THR A 1 106 ? -0.588 4.960 -16.057 1.00 79.62 106 THR A C 1
ATOM 850 O O . THR A 1 106 ? 0.178 4.160 -15.521 1.00 79.62 106 THR A O 1
ATOM 853 N N . CYS A 1 107 ? -0.727 5.027 -17.383 1.00 84.81 107 CYS A N 1
ATOM 854 C CA . CYS A 1 107 ? 0.047 4.196 -18.313 1.00 84.81 107 CYS A CA 1
ATOM 855 C C . CYS A 1 107 ? 1.550 4.548 -18.296 1.00 84.81 107 CYS A C 1
ATOM 857 O O . CYS A 1 107 ? 2.413 3.671 -18.344 1.00 84.81 107 CYS A O 1
ATOM 859 N N . MET A 1 108 ? 1.876 5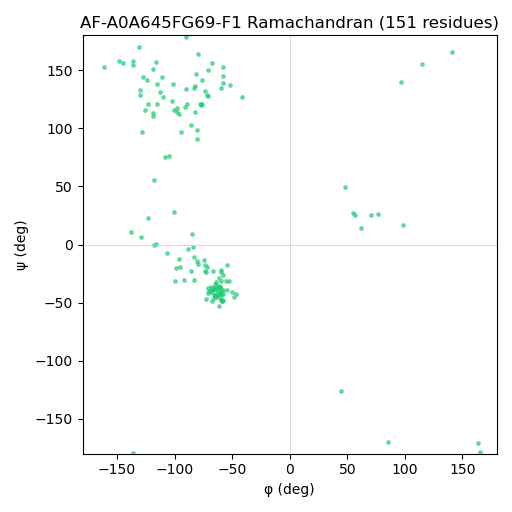.833 -18.158 1.00 86.88 108 MET A N 1
ATOM 860 C CA . MET A 1 108 ? 3.242 6.373 -18.194 1.00 86.88 108 MET A CA 1
ATOM 861 C C . MET A 1 108 ? 3.501 7.304 -17.010 1.00 86.88 108 MET A C 1
ATOM 863 O O . MET A 1 108 ? 2.551 7.662 -16.317 1.00 86.88 108 MET A O 1
ATOM 867 N N . ASP A 1 109 ? 4.758 7.708 -16.798 1.00 85.19 109 ASP A N 1
ATOM 868 C CA . ASP A 1 109 ? 5.139 8.662 -15.751 1.00 85.19 109 ASP A CA 1
ATOM 869 C C . ASP A 1 109 ? 4.144 9.816 -15.655 1.00 85.19 109 ASP A C 1
ATOM 871 O O . ASP A 1 109 ? 3.833 10.475 -16.649 1.00 85.19 109 ASP A O 1
ATOM 875 N N . ASN A 1 110 ? 3.638 10.043 -14.445 1.00 79.69 110 ASN A N 1
ATOM 876 C CA . ASN A 1 110 ? 2.631 11.062 -14.227 1.00 79.69 110 ASN A CA 1
ATOM 877 C C . ASN A 1 110 ? 3.272 12.449 -14.298 1.00 79.69 110 ASN A C 1
ATOM 879 O O . ASN A 1 110 ? 4.278 12.704 -13.633 1.00 79.69 110 ASN A O 1
ATOM 883 N N . TRP A 1 111 ? 2.643 13.346 -15.051 1.00 80.44 111 TRP A N 1
ATOM 884 C CA . TRP A 1 111 ? 2.918 14.768 -14.964 1.00 80.44 111 TRP A CA 1
ATOM 885 C C . TRP A 1 111 ? 1.810 15.442 -14.167 1.00 80.44 111 TRP A C 1
ATOM 887 O O . TRP A 1 111 ? 0.639 15.369 -14.537 1.0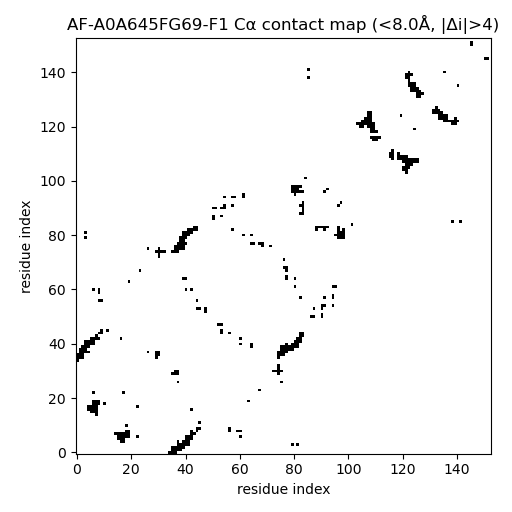0 80.44 111 TRP A O 1
ATOM 897 N N . SER A 1 112 ? 2.172 16.139 -13.093 1.00 79.94 112 SER A N 1
ATOM 898 C CA . SER A 1 112 ? 1.239 17.022 -12.397 1.00 79.94 112 SER A CA 1
ATOM 899 C C . SER A 1 112 ? 1.723 18.464 -12.411 1.00 79.94 112 SER A C 1
ATOM 901 O O . SER A 1 112 ? 2.920 18.738 -12.388 1.00 79.94 112 SER A O 1
ATOM 903 N N . TRP A 1 113 ? 0.785 19.408 -12.372 1.00 79.56 113 TRP A N 1
ATOM 904 C CA . TRP A 1 113 ? 1.088 20.840 -12.289 1.00 79.56 113 TRP A CA 1
ATOM 905 C C . TRP A 1 113 ? 1.972 21.204 -11.089 1.00 79.56 113 TRP A C 1
ATOM 907 O O . TRP A 1 113 ? 2.763 22.138 -11.161 1.00 79.56 113 TRP A O 1
ATOM 917 N N . THR A 1 114 ? 1.848 20.463 -9.986 1.00 82.12 114 THR A N 1
ATOM 918 C CA . THR A 1 114 ? 2.551 20.741 -8.727 1.00 82.12 114 THR A CA 1
ATOM 919 C C . THR A 1 114 ? 3.890 20.019 -8.601 1.00 82.12 114 THR A C 1
ATOM 921 O O . THR A 1 114 ? 4.798 20.543 -7.963 1.00 82.12 114 THR A O 1
ATOM 924 N N . ASN A 1 115 ? 4.039 18.837 -9.210 1.00 76.25 115 ASN A N 1
ATOM 925 C CA . ASN A 1 115 ? 5.236 18.003 -9.072 1.00 76.25 115 ASN A CA 1
ATOM 926 C C . ASN A 1 115 ? 5.977 17.774 -10.390 1.00 76.25 115 ASN A C 1
ATOM 928 O O . ASN A 1 115 ? 7.009 17.104 -10.381 1.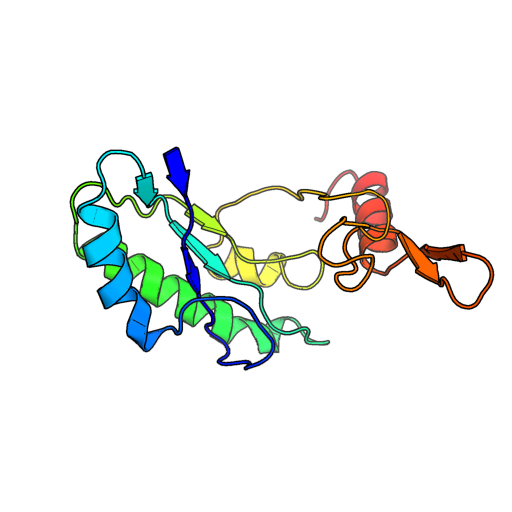00 76.25 115 ASN A O 1
ATOM 932 N N . ALA A 1 116 ? 5.496 18.322 -11.508 1.00 84.19 116 ALA A N 1
ATOM 933 C CA . ALA A 1 116 ? 5.935 17.958 -12.849 1.00 84.19 116 ALA A CA 1
ATOM 934 C C . ALA A 1 116 ? 6.023 16.427 -12.955 1.00 84.19 116 ALA A C 1
ATOM 936 O O . ALA A 1 116 ? 5.082 15.734 -12.576 1.00 84.19 116 ALA A O 1
ATOM 937 N N . TYR A 1 117 ? 7.170 15.901 -13.376 1.00 77.06 117 TYR A N 1
ATOM 938 C CA . TYR A 1 117 ? 7.442 14.471 -13.378 1.00 77.06 117 TYR A CA 1
ATOM 939 C C . TYR A 1 117 ? 8.308 14.001 -12.189 1.00 77.06 117 TYR A C 1
ATOM 941 O O . TYR A 1 117 ? 9.057 13.039 -12.300 1.00 77.06 117 TYR A O 1
ATOM 949 N N . LYS A 1 118 ? 8.294 14.664 -11.029 1.00 74.62 118 LYS A N 1
ATOM 950 C CA . LYS A 1 118 ? 9.096 14.197 -9.877 1.00 74.62 118 LYS A CA 1
ATOM 951 C C . LYS A 1 118 ? 8.655 12.813 -9.388 1.00 74.62 118 LYS A C 1
ATOM 953 O O . LYS A 1 118 ? 9.501 11.986 -9.066 1.00 74.62 118 LYS A O 1
ATOM 958 N N . ASN A 1 119 ? 7.348 12.540 -9.402 1.00 70.62 119 ASN A N 1
ATOM 959 C CA . ASN A 1 119 ? 6.795 11.246 -9.005 1.00 70.62 119 ASN A CA 1
ATOM 960 C C . ASN A 1 119 ? 6.516 10.372 -10.237 1.00 70.62 119 ASN A C 1
ATOM 962 O O . ASN A 1 119 ? 5.694 10.708 -11.087 1.00 70.62 119 ASN A O 1
ATOM 966 N N . ARG A 1 120 ? 7.204 9.231 -10.321 1.00 78.06 120 ARG A N 1
ATOM 967 C CA . ARG A 1 120 ? 7.326 8.409 -11.535 1.00 78.06 120 ARG A CA 1
ATOM 968 C C . ARG A 1 120 ? 6.529 7.106 -11.425 1.00 78.06 120 ARG A C 1
ATOM 970 O O . ARG A 1 120 ? 7.099 6.032 -11.236 1.00 78.06 120 ARG A O 1
ATOM 977 N N . TYR A 1 121 ? 5.206 7.187 -11.544 1.00 78.38 121 TYR A N 1
ATOM 978 C CA . TYR A 1 121 ? 4.311 6.015 -11.507 1.00 78.38 121 TYR A CA 1
ATOM 979 C C . TYR A 1 121 ? 4.063 5.407 -12.899 1.00 78.38 121 TYR A C 1
ATOM 981 O O . TYR A 1 121 ? 4.593 5.886 -13.898 1.00 78.38 121 TYR A O 1
ATOM 989 N N . GLY A 1 122 ? 3.285 4.328 -12.971 1.00 85.31 122 GLY A N 1
ATOM 990 C CA . GLY A 1 122 ? 2.868 3.703 -14.232 1.00 85.31 122 GLY A CA 1
ATOM 991 C C . GLY A 1 122 ? 3.858 2.695 -14.812 1.00 85.31 122 GLY A C 1
ATOM 992 O O . GLY A 1 122 ? 4.820 2.304 -14.150 1.00 85.31 122 GLY A O 1
ATOM 993 N N . PHE A 1 123 ? 3.604 2.264 -16.048 1.00 89.88 123 PHE A N 1
ATOM 994 C CA . PHE A 1 123 ? 4.358 1.207 -16.731 1.00 89.88 123 PHE A CA 1
ATOM 995 C C . PHE A 1 123 ? 5.474 1.722 -17.632 1.00 89.88 123 PHE A C 1
ATOM 997 O O . PHE A 1 123 ? 6.383 0.966 -17.956 1.00 89.88 123 PHE A O 1
ATOM 1004 N N . ILE A 1 124 ? 5.427 2.991 -18.031 1.00 91.00 124 ILE A N 1
ATOM 1005 C CA . ILE A 1 124 ? 6.372 3.571 -18.988 1.00 91.00 124 ILE A CA 1
ATOM 1006 C C . ILE A 1 124 ? 7.062 4.775 -18.350 1.00 91.00 124 ILE A C 1
ATOM 1008 O O . ILE A 1 124 ? 6.397 5.730 -17.955 1.00 91.00 124 ILE A O 1
ATOM 1012 N N . SER A 1 125 ? 8.390 4.747 -18.243 1.00 91.06 125 SER A N 1
ATOM 1013 C CA . SER A 1 125 ? 9.168 5.923 -17.843 1.00 91.06 125 SER A CA 1
ATOM 1014 C C . SER A 1 125 ? 9.400 6.853 -19.029 1.00 91.06 125 SER A C 1
ATOM 1016 O O . SER A 1 125 ? 9.592 6.376 -20.147 1.00 91.06 125 SER A O 1
ATOM 1018 N N . VAL A 1 126 ? 9.440 8.160 -18.772 1.00 90.25 126 VAL A N 1
ATOM 1019 C CA . VAL A 1 126 ? 9.718 9.206 -19.764 1.00 90.25 126 VAL A CA 1
ATOM 1020 C C . VAL A 1 126 ? 10.976 9.968 -19.363 1.00 90.25 126 VAL A C 1
ATOM 1022 O O . VAL A 1 126 ? 10.981 10.692 -18.361 1.00 90.25 126 VAL A O 1
ATOM 1025 N N . ASP A 1 127 ? 12.026 9.823 -20.165 1.00 89.38 127 ASP A N 1
ATOM 1026 C CA . ASP A 1 127 ? 13.286 10.548 -20.018 1.00 89.38 127 ASP A CA 1
ATOM 1027 C C . ASP A 1 127 ? 13.189 11.899 -20.741 1.00 89.38 127 ASP A C 1
ATOM 1029 O O . ASP A 1 127 ? 13.236 11.980 -21.969 1.00 89.38 127 ASP A O 1
ATOM 1033 N N . LEU A 1 128 ? 13.002 12.968 -19.967 1.00 87.56 128 LEU A N 1
ATOM 1034 C CA . LEU A 1 128 ? 12.833 14.323 -20.499 1.00 87.56 128 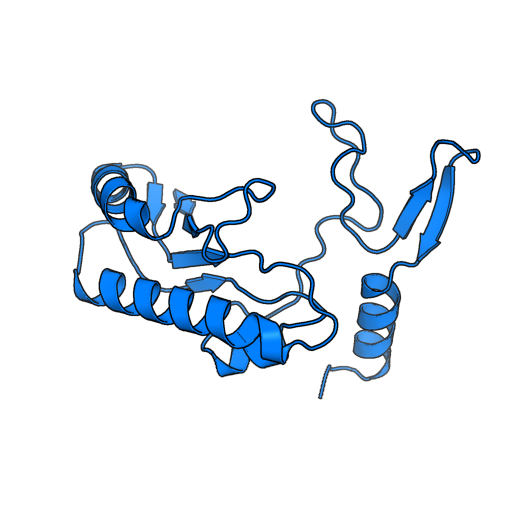LEU A CA 1
ATOM 1035 C C . LEU A 1 128 ? 14.140 14.906 -21.039 1.00 87.56 128 LEU A C 1
ATOM 1037 O O . LEU A 1 128 ? 14.092 15.774 -21.906 1.00 87.56 128 LEU A O 1
ATOM 1041 N N . ASP A 1 129 ? 15.281 14.411 -20.558 1.00 90.31 129 ASP A N 1
ATOM 1042 C CA . ASP A 1 129 ? 16.603 14.883 -20.965 1.00 90.31 129 ASP A CA 1
ATOM 1043 C C . ASP A 1 129 ? 17.032 14.254 -22.302 1.00 90.31 129 ASP A C 1
ATOM 1045 O O . ASP A 1 129 ? 17.948 14.741 -22.964 1.00 90.31 129 ASP A O 1
ATOM 1049 N N . LYS A 1 130 ? 16.336 13.194 -22.734 1.00 89.94 130 LYS A N 1
ATOM 1050 C CA . LYS A 1 130 ? 16.542 12.496 -24.012 1.00 89.94 130 LYS A CA 1
ATOM 1051 C C . LYS A 1 130 ? 15.314 12.569 -24.910 1.00 89.94 130 LYS A C 1
ATOM 1053 O O . LYS A 1 130 ? 14.774 11.542 -25.314 1.00 89.94 130 LYS A O 1
ATOM 1058 N N . GLU A 1 131 ? 14.846 13.784 -25.185 1.00 90.31 131 GLU A N 1
ATOM 1059 C CA . GLU A 1 131 ? 13.743 14.049 -26.128 1.00 90.31 131 GLU A CA 1
ATOM 1060 C C . GLU A 1 131 ? 12.443 13.276 -25.808 1.00 90.31 131 GLU A C 1
ATOM 1062 O O . GLU A 1 131 ? 11.635 12.977 -26.687 1.00 90.31 131 GLU A O 1
ATOM 1067 N N . GLY A 1 132 ? 12.213 12.938 -24.535 1.00 88.19 132 GLY A N 1
ATOM 1068 C CA . GLY A 1 132 ? 11.038 12.173 -24.119 1.00 88.19 132 GLY A CA 1
ATOM 1069 C C . GLY A 1 132 ? 11.127 10.676 -24.426 1.00 88.19 132 GLY A C 1
ATOM 1070 O O . GLY A 1 132 ? 10.080 10.041 -24.595 1.00 88.19 132 GLY A O 1
ATOM 1071 N N . ALA A 1 133 ? 12.337 10.108 -24.507 1.00 92.50 133 ALA A N 1
ATOM 1072 C CA . ALA A 1 133 ? 12.549 8.677 -24.709 1.00 92.50 133 ALA A CA 1
ATOM 1073 C C . ALA A 1 133 ? 11.761 7.839 -23.687 1.00 92.50 133 ALA A C 1
ATOM 1075 O O . ALA A 1 133 ? 11.693 8.162 -22.498 1.00 92.50 133 ALA A O 1
ATOM 1076 N N . ARG A 1 134 ? 11.142 6.755 -24.170 1.00 92.75 134 ARG A N 1
ATOM 1077 C CA . ARG A 1 134 ? 10.206 5.925 -23.401 1.00 92.75 134 ARG A CA 1
ATOM 1078 C C . ARG A 1 134 ? 10.787 4.543 -23.152 1.00 92.75 134 ARG A C 1
ATOM 1080 O O . ARG A 1 134 ? 11.191 3.874 -24.099 1.00 92.75 134 ARG A O 1
ATOM 1087 N N . THR A 1 135 ? 10.731 4.095 -21.902 1.00 93.38 135 THR A N 1
ATOM 1088 C CA . THR A 1 135 ? 11.206 2.763 -21.501 1.00 93.38 135 THR A CA 1
ATOM 1089 C C . THR A 1 135 ? 10.133 2.058 -20.687 1.00 93.38 135 THR A C 1
ATOM 1091 O O . THR A 1 135 ? 9.550 2.648 -19.777 1.00 93.38 135 THR A O 1
ATOM 1094 N N . ILE A 1 136 ? 9.856 0.793 -21.011 1.00 93.06 136 ILE A N 1
ATOM 1095 C CA . ILE A 1 136 ? 8.936 -0.033 -20.225 1.00 93.06 136 ILE A CA 1
ATOM 1096 C C . ILE A 1 136 ? 9.621 -0.382 -18.901 1.00 93.06 136 ILE A C 1
ATOM 1098 O O . ILE A 1 136 ? 10.760 -0.844 -18.865 1.00 93.06 136 ILE A O 1
ATOM 1102 N N . LYS A 1 137 ? 8.928 -0.128 -17.795 1.00 90.81 137 LYS A N 1
ATOM 1103 C CA . LYS A 1 137 ? 9.383 -0.449 -16.443 1.00 90.81 137 LYS A CA 1
ATOM 1104 C C . LYS A 1 137 ? 9.145 -1.926 -16.136 1.00 90.81 137 LYS A C 1
ATOM 1106 O O . LYS A 1 137 ? 8.300 -2.575 -16.749 1.00 90.81 137 LYS A O 1
ATOM 1111 N N . LYS A 1 138 ? 9.809 -2.430 -15.089 1.00 88.12 138 LYS A N 1
ATOM 1112 C CA . LYS A 1 138 ? 9.592 -3.790 -14.559 1.00 88.12 138 LYS A CA 1
ATOM 1113 C C . LYS A 1 138 ? 8.106 -4.094 -14.311 1.00 88.12 138 LYS A C 1
ATOM 1115 O O . LYS A 1 138 ? 7.639 -5.159 -14.689 1.00 88.12 138 LYS A O 1
ATOM 1120 N N . SER A 1 139 ? 7.352 -3.132 -13.772 1.00 87.81 139 SER A N 1
ATOM 1121 C CA . SER A 1 139 ? 5.901 -3.250 -13.557 1.00 87.81 139 SER A CA 1
ATOM 1122 C C . SER A 1 139 ? 5.107 -3.468 -14.848 1.00 87.81 139 SER A C 1
ATOM 1124 O O . SER A 1 139 ? 4.142 -4.221 -14.841 1.00 87.81 139 SER A O 1
ATOM 1126 N N . GLY A 1 140 ? 5.515 -2.846 -15.960 1.00 90.25 140 GLY A N 1
ATOM 1127 C CA . GLY A 1 140 ? 4.872 -3.032 -17.262 1.00 90.25 140 GLY A CA 1
ATOM 1128 C C . GLY A 1 140 ? 5.125 -4.420 -17.845 1.00 90.25 140 GLY A C 1
ATOM 1129 O O . GLY A 1 140 ? 4.208 -5.039 -18.377 1.00 90.25 140 GLY A O 1
ATOM 1130 N N . HIS A 1 141 ? 6.348 -4.936 -17.695 1.00 91.69 141 HIS A N 1
ATOM 1131 C CA . HIS A 1 141 ? 6.669 -6.312 -18.081 1.00 91.69 141 HIS A CA 1
ATOM 1132 C C . HIS A 1 141 ? 5.917 -7.336 -17.230 1.00 91.69 141 HIS A C 1
ATOM 1134 O O . HIS A 1 141 ? 5.346 -8.270 -17.784 1.00 91.69 141 HIS A O 1
ATOM 1140 N N . TRP A 1 142 ? 5.863 -7.124 -15.914 1.00 89.69 142 TRP A N 1
ATOM 1141 C CA . TRP A 1 142 ? 5.091 -7.966 -15.004 1.00 89.69 142 TRP A CA 1
ATOM 1142 C C . TRP A 1 142 ? 3.605 -7.984 -15.377 1.00 89.69 142 TRP A C 1
ATOM 1144 O O . TRP A 1 142 ? 3.033 -9.051 -15.549 1.00 89.69 142 TRP A O 1
ATOM 1154 N N . PHE A 1 143 ? 2.989 -6.818 -15.602 1.00 90.12 143 PHE A N 1
ATOM 1155 C CA . PHE A 1 143 ? 1.564 -6.754 -15.937 1.00 90.12 143 PHE A CA 1
ATOM 1156 C C . PHE A 1 143 ? 1.245 -7.424 -17.279 1.00 90.12 143 PHE A C 1
ATOM 1158 O O . PHE A 1 143 ? 0.209 -8.068 -17.417 1.00 90.12 143 PHE A O 1
ATOM 1165 N N . LYS A 1 144 ? 2.148 -7.309 -18.265 1.00 91.38 144 LYS A N 1
ATOM 1166 C CA . LYS A 1 144 ? 2.043 -8.061 -19.521 1.00 91.38 144 LYS A CA 1
ATOM 1167 C C . LYS A 1 144 ? 2.058 -9.570 -19.259 1.00 91.38 144 LYS A C 1
ATOM 1169 O O . LYS A 1 144 ? 1.218 -10.263 -19.812 1.00 91.38 144 LYS A O 1
ATOM 1174 N N . GLN A 1 145 ? 2.989 -10.054 -18.435 1.00 91.44 145 GLN A N 1
ATOM 1175 C CA . GLN A 1 145 ? 3.095 -11.476 -18.103 1.00 91.44 145 GLN A CA 1
ATOM 1176 C C . GLN A 1 145 ? 1.804 -11.989 -17.455 1.00 91.44 145 GLN A C 1
ATOM 1178 O O . GLN A 1 145 ? 1.221 -12.945 -17.944 1.00 91.44 145 GLN A O 1
ATOM 1183 N N . VAL A 1 146 ? 1.285 -11.270 -16.456 1.00 90.62 146 VAL A N 1
ATOM 1184 C CA . VAL A 1 146 ? 0.010 -11.603 -15.796 1.00 90.62 146 VAL A CA 1
ATOM 1185 C C . VAL A 1 146 ? -1.158 -11.658 -16.787 1.00 90.62 146 VAL A C 1
ATOM 1187 O O . VAL A 1 146 ? -2.038 -12.511 -16.688 1.00 90.62 146 VAL A O 1
ATOM 1190 N N . ALA A 1 147 ? -1.190 -10.739 -17.756 1.00 90.50 147 ALA A N 1
ATOM 1191 C CA . ALA A 1 147 ? -2.224 -10.729 -18.786 1.00 90.50 147 ALA A CA 1
ATOM 1192 C C . ALA A 1 147 ? -2.115 -11.928 -19.744 1.00 90.50 147 ALA A C 1
ATOM 1194 O O . ALA A 1 147 ? -3.144 -12.497 -20.110 1.00 90.50 147 ALA A O 1
ATOM 1195 N N . ASP A 1 148 ? -0.893 -12.300 -20.132 1.00 93.81 148 ASP A N 1
ATOM 1196 C CA . ASP A 1 148 ? -0.621 -13.446 -21.006 1.00 93.81 148 ASP A CA 1
ATOM 1197 C C . ASP A 1 148 ? -0.924 -14.782 -20.306 1.00 93.81 148 ASP A C 1
ATOM 1199 O O . ASP A 1 148 ? -1.457 -15.695 -20.935 1.00 93.81 148 ASP A O 1
ATOM 1203 N N . ASP A 1 149 ? -0.649 -14.871 -19.003 1.00 93.75 149 ASP A N 1
ATOM 1204 C CA . ASP A 1 149 ? -0.859 -16.073 -18.186 1.00 93.75 149 ASP A CA 1
ATOM 1205 C C . ASP A 1 149 ? -2.301 -16.203 -17.665 1.00 93.75 149 ASP A C 1
ATOM 1207 O O . ASP A 1 149 ? -2.653 -17.190 -17.023 1.00 93.75 149 ASP A O 1
ATOM 1211 N N . HIS A 1 150 ? -3.164 -15.221 -17.956 1.00 88.44 150 HIS A N 1
ATOM 1212 C CA . HIS A 1 150 ? -4.535 -15.130 -17.442 1.00 88.44 150 HIS A CA 1
ATOM 1213 C C . HIS A 1 150 ? -4.634 -15.129 -15.904 1.00 88.44 150 HIS A C 1
ATOM 1215 O O . HIS A 1 150 ? -5.672 -15.488 -15.345 1.00 88.44 150 HIS A O 1
ATOM 1221 N N . GLY A 1 151 ? -3.579 -14.689 -15.220 1.00 83.44 151 GLY A N 1
ATOM 1222 C CA . GLY A 1 151 ? -3.451 -14.774 -13.772 1.00 83.44 151 GLY A CA 1
ATOM 1223 C C . GLY A 1 151 ? -2.015 -14.534 -13.319 1.00 83.44 151 GLY A C 1
ATOM 1224 O O . GLY A 1 151 ? -1.141 -14.230 -14.122 1.00 83.44 151 GLY A O 1
ATOM 1225 N N . PHE A 1 152 ? -1.788 -14.625 -12.015 1.00 76.38 152 PHE A N 1
ATOM 1226 C CA . PHE A 1 152 ? -0.464 -14.511 -11.395 1.00 76.38 152 PHE A CA 1
ATOM 1227 C C . PHE A 1 152 ? -0.123 -15.764 -10.568 1.00 76.38 152 PHE A C 1
ATOM 1229 O O . PHE A 1 152 ? 0.689 -15.673 -9.653 1.00 76.38 152 PHE A O 1
ATOM 1236 N N . ASP A 1 153 ? -0.773 -16.892 -10.885 1.00 63.34 153 ASP A N 1
ATOM 1237 C CA . ASP A 1 153 ? -0.636 -18.191 -10.206 1.00 63.34 153 ASP A CA 1
ATOM 1238 C C . ASP A 1 153 ? 0.531 -19.030 -10.757 1.00 63.34 153 ASP A C 1
ATOM 1240 O O . ASP A 1 153 ? 0.683 -19.099 -12.001 1.00 63.34 153 ASP A O 1
#